Protein AF-Q6J0T7-F1 (afdb_monomer_lite)

pLDDT: mean 98.07, std 1.08, range [91.81, 98.81]

Sequence (118 aa):
VRRELSDNFCYYQPNYDSLQGAYEWARSTLLAHASDKREHIYTQEELEKGKTHDELWDASQLEMVHLGKMHGFMRMYWAKKILEWTRGPEEALAVAIYLNDKYELDGRDPNGFVGCMW

Foldseek 3Di:
DLQVVLVVLVVPQVPLLFPVSADPVVVVVQVVCLPPDQPAADDLVCQQCLNDPDVLLSVQSVCQQPVLDGDLVVLLVNLVVLCRHHNGPRSSSVSQLVSNQVRHPCHPGSSSSVSSSD

Secondary structure (DSSP, 8-state):
-HHHHHHHHHHH-TTTTSGGGS-HHHHHHHHHTTTSPPS----HHHHHTT-SS-HHHHHHHHHHHHHS---HHHHHHHHHHHHHTSSSHHHHHHHHHHHHHHH-TT-SSHHHHHHHH-

Organism: Picea glauca (NCBI:txid3330)

InterPro domains:
  IPR036134 Cryptochrome/DNA photolyase, FAD-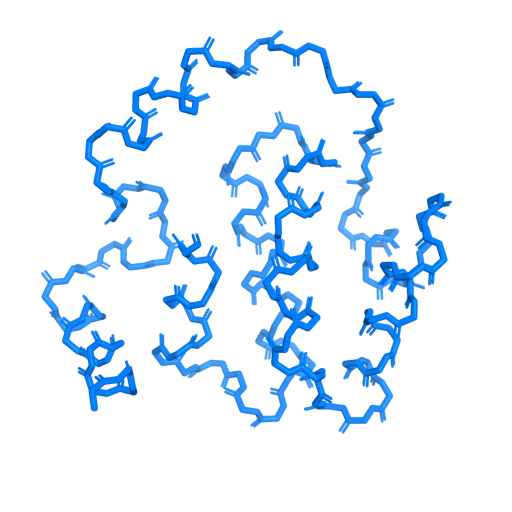binding domain-like superfamily [SSF48173] (1-118)
  IPR052219 DNA Photolyase Class-2 [PTHR10211] (1-118)

Structure (mmCIF, N/CA/C/O backbone):
data_AF-Q6J0T7-F1
#
_entry.id   AF-Q6J0T7-F1
#
loop_
_atom_site.group_PDB
_atom_site.id
_atom_site.type_symbol
_atom_site.label_atom_id
_atom_site.label_alt_id
_atom_site.label_comp_id
_atom_site.label_asym_id
_atom_site.label_entity_id
_atom_site.label_seq_id
_atom_site.pdbx_PDB_ins_code
_atom_site.Cartn_x
_atom_site.Cartn_y
_atom_site.Cartn_z
_atom_site.occupancy
_atom_site.B_iso_or_equiv
_atom_site.auth_seq_id
_atom_site.auth_comp_id
_atom_site.auth_asym_id
_atom_site.auth_atom_id
_atom_site.pdbx_PDB_model_num
ATOM 1 N N . VAL A 1 1 ? 11.156 3.170 -18.666 1.00 91.81 1 VAL A N 1
ATOM 2 C CA . VAL A 1 1 ? 11.597 3.808 -17.399 1.00 91.81 1 VAL A CA 1
ATOM 3 C C . VAL A 1 1 ? 10.928 3.175 -16.184 1.00 91.81 1 VAL A C 1
ATOM 5 O O . VAL A 1 1 ? 11.597 2.380 -15.554 1.00 91.81 1 VAL A O 1
ATOM 8 N N . ARG A 1 2 ? 9.648 3.441 -15.859 1.00 93.75 2 ARG A N 1
ATOM 9 C CA . ARG A 1 2 ? 9.046 2.970 -14.586 1.00 93.75 2 ARG A CA 1
ATOM 10 C C . ARG A 1 2 ? 9.070 1.447 -14.392 1.00 93.75 2 ARG A C 1
ATOM 12 O O . ARG A 1 2 ? 9.566 1.005 -13.374 1.00 93.75 2 ARG A O 1
ATOM 19 N N . ARG A 1 3 ? 8.625 0.669 -15.387 1.00 96.25 3 ARG A N 1
ATOM 20 C CA . ARG A 1 3 ? 8.584 -0.803 -15.300 1.00 96.25 3 ARG A CA 1
ATOM 21 C C . ARG A 1 3 ? 9.946 -1.433 -14.980 1.00 96.25 3 ARG A C 1
ATOM 23 O O . ARG A 1 3 ? 10.085 -2.156 -14.011 1.00 96.25 3 ARG A O 1
ATOM 30 N N . GLU A 1 4 ? 10.958 -1.113 -15.779 1.00 98.12 4 GLU A N 1
ATOM 31 C CA . GLU A 1 4 ? 12.315 -1.666 -15.621 1.00 98.12 4 GLU A CA 1
ATOM 32 C C . GLU A 1 4 ? 13.044 -1.114 -14.387 1.00 98.12 4 GLU A C 1
ATOM 34 O O . GLU A 1 4 ? 13.953 -1.755 -13.867 1.00 98.12 4 GLU A O 1
ATOM 39 N N . LEU A 1 5 ? 12.643 0.061 -13.888 1.00 98.19 5 LEU A N 1
ATOM 40 C CA . LEU A 1 5 ? 13.113 0.547 -12.592 1.00 98.19 5 LEU A CA 1
ATOM 41 C C . LEU A 1 5 ? 12.572 -0.322 -11.448 1.00 98.19 5 LEU A C 1
ATOM 43 O O . LEU A 1 5 ? 13.283 -0.528 -10.469 1.00 98.19 5 LEU A O 1
ATOM 47 N N . SER A 1 6 ? 11.356 -0.857 -11.577 1.00 98.31 6 SER A N 1
ATOM 48 C CA . SER A 1 6 ? 10.817 -1.788 -10.590 1.00 98.31 6 SER A CA 1
ATOM 49 C C . SER A 1 6 ? 11.609 -3.096 -10.563 1.00 98.31 6 SER A C 1
ATOM 51 O O . SER A 1 6 ? 12.012 -3.545 -9.492 1.00 98.31 6 SER A O 1
ATOM 53 N N . ASP A 1 7 ? 11.925 -3.646 -11.742 1.00 98.38 7 ASP A N 1
ATOM 54 C CA . ASP A 1 7 ? 12.802 -4.818 -11.867 1.00 98.38 7 ASP A CA 1
ATOM 55 C C . ASP A 1 7 ? 14.171 -4.549 -11.231 1.00 98.38 7 ASP A C 1
ATOM 57 O O . ASP A 1 7 ? 14.687 -5.368 -10.474 1.00 98.38 7 ASP A O 1
ATOM 61 N N . ASN A 1 8 ? 14.749 -3.372 -11.502 1.00 98.69 8 ASN A N 1
ATOM 62 C CA . ASN A 1 8 ? 16.015 -2.947 -10.913 1.00 98.69 8 ASN A CA 1
ATOM 63 C C . ASN A 1 8 ? 15.952 -2.927 -9.379 1.00 98.69 8 ASN A C 1
ATOM 65 O O . ASN A 1 8 ? 16.847 -3.471 -8.732 1.00 98.69 8 ASN A O 1
ATOM 69 N N . PHE A 1 9 ? 14.900 -2.343 -8.801 1.00 98.56 9 PHE A N 1
ATOM 70 C CA . PHE A 1 9 ? 14.735 -2.291 -7.352 1.00 98.56 9 PHE A CA 1
ATOM 71 C C . PHE A 1 9 ? 14.648 -3.695 -6.749 1.00 98.56 9 PHE A C 1
ATOM 73 O O . PHE A 1 9 ? 15.448 -4.021 -5.877 1.00 98.56 9 PHE A O 1
ATOM 80 N N . CYS A 1 10 ? 13.756 -4.553 -7.254 1.00 98.44 10 CYS A N 1
ATOM 81 C CA . CYS A 1 10 ? 13.600 -5.918 -6.742 1.00 98.44 10 CYS A CA 1
ATOM 82 C C . CYS A 1 10 ? 14.856 -6.782 -6.945 1.00 98.44 10 CYS A C 1
ATOM 84 O O . CYS A 1 10 ? 15.128 -7.664 -6.135 1.00 98.44 10 CYS A O 1
ATOM 86 N N . TYR A 1 11 ? 15.646 -6.525 -7.992 1.00 98.50 11 TYR A N 1
ATOM 87 C CA . TYR A 1 11 ? 16.900 -7.238 -8.232 1.00 98.50 11 TYR A CA 1
ATOM 88 C C . TYR A 1 11 ? 18.015 -6.826 -7.257 1.00 98.50 11 TYR A C 1
ATOM 90 O O . TYR A 1 11 ? 18.747 -7.681 -6.760 1.00 98.50 11 TYR A O 1
ATOM 98 N N . TYR A 1 12 ? 18.168 -5.526 -6.985 1.00 98.69 12 TYR A N 1
ATOM 99 C CA . TYR A 1 12 ? 19.282 -5.006 -6.180 1.00 98.69 12 TYR A CA 1
ATOM 100 C C . TYR A 1 12 ? 18.960 -4.811 -4.692 1.00 98.69 12 TYR A C 1
ATOM 102 O O . TYR A 1 12 ? 19.889 -4.664 -3.896 1.00 98.69 12 TYR A O 1
ATOM 110 N N . GLN A 1 13 ? 17.686 -4.820 -4.297 1.00 98.25 13 GLN A N 1
ATOM 111 C CA . GLN A 1 13 ? 17.245 -4.723 -2.907 1.00 98.25 13 GLN A CA 1
ATOM 112 C C . GLN A 1 13 ? 16.584 -6.040 -2.473 1.00 98.25 13 GLN A C 1
ATOM 114 O O . GLN A 1 13 ? 15.405 -6.236 -2.744 1.00 98.25 13 GLN A O 1
ATOM 119 N N . PRO A 1 14 ? 17.292 -6.937 -1.759 1.00 98.00 14 PRO A N 1
ATOM 120 C CA . PRO A 1 14 ? 16.725 -8.214 -1.315 1.00 98.00 14 PRO A CA 1
ATOM 121 C C . PRO A 1 14 ? 15.501 -8.075 -0.402 1.00 98.00 14 PRO A C 1
ATOM 123 O O . PRO A 1 14 ? 14.680 -8.979 -0.352 1.00 98.00 14 PRO A O 1
ATOM 126 N N . ASN A 1 15 ? 15.377 -6.947 0.303 1.00 98.31 15 ASN A N 1
ATOM 127 C CA . ASN A 1 15 ? 14.269 -6.651 1.209 1.00 98.31 15 ASN A CA 1
ATOM 128 C C . ASN A 1 15 ? 13.182 -5.791 0.532 1.00 98.31 15 ASN A C 1
ATOM 130 O O . ASN A 1 15 ? 12.644 -4.881 1.166 1.00 98.31 15 ASN A O 1
ATOM 134 N N . TYR A 1 16 ? 12.924 -6.003 -0.764 1.00 98.38 16 TYR A N 1
ATOM 135 C CA . TYR A 1 16 ? 12.061 -5.147 -1.594 1.00 98.38 16 TYR A CA 1
ATOM 136 C C . TYR A 1 16 ? 10.597 -5.079 -1.129 1.00 98.38 16 TYR A C 1
ATOM 138 O O . TYR A 1 16 ? 9.889 -4.144 -1.490 1.00 98.38 16 TYR A O 1
ATOM 146 N N . ASP A 1 17 ? 10.151 -6.053 -0.344 1.00 98.06 17 ASP A N 1
ATOM 147 C CA . ASP A 1 17 ? 8.797 -6.223 0.186 1.00 98.06 17 ASP A CA 1
ATOM 148 C C . ASP A 1 17 ? 8.686 -5.850 1.676 1.00 98.06 17 ASP A C 1
ATOM 150 O O . ASP A 1 17 ? 7.684 -6.135 2.330 1.00 98.06 17 ASP A O 1
ATOM 154 N N . SER A 1 18 ? 9.710 -5.199 2.235 1.00 97.88 18 SER A N 1
ATOM 155 C CA . SER A 1 18 ? 9.722 -4.770 3.632 1.00 97.88 18 SER A CA 1
ATOM 156 C C . SER A 1 18 ? 10.241 -3.344 3.782 1.00 97.88 18 SER A C 1
ATOM 158 O O . SER A 1 18 ? 11.016 -2.846 2.961 1.00 97.88 18 SER A O 1
ATOM 160 N N . LEU A 1 19 ? 9.915 -2.698 4.906 1.00 97.12 19 LEU A N 1
ATOM 161 C CA . LEU A 1 19 ? 10.437 -1.362 5.205 1.00 97.12 19 LEU A CA 1
ATOM 162 C C . LEU A 1 19 ? 11.963 -1.301 5.254 1.00 97.12 19 LEU A C 1
ATOM 164 O O . LEU A 1 19 ? 12.526 -0.225 5.075 1.00 97.12 19 LEU A O 1
ATOM 168 N N . GLN A 1 20 ? 12.657 -2.424 5.467 1.00 97.69 20 GLN A N 1
ATOM 169 C CA . GLN A 1 20 ? 14.119 -2.438 5.437 1.00 97.69 20 GLN A CA 1
ATOM 170 C C . GLN A 1 20 ? 14.670 -2.062 4.057 1.00 97.69 20 GLN A C 1
ATOM 172 O O . GLN A 1 20 ? 15.761 -1.492 3.998 1.00 97.69 20 GLN A O 1
ATOM 177 N N . GLY A 1 21 ? 13.915 -2.330 2.985 1.00 97.50 21 GLY A N 1
ATOM 178 C CA . GLY A 1 21 ? 14.264 -1.959 1.618 1.00 97.50 21 GLY A CA 1
ATOM 179 C C . GLY A 1 21 ? 14.013 -0.491 1.269 1.00 97.50 21 GLY A C 1
ATOM 180 O O . GLY A 1 21 ? 14.502 -0.026 0.239 1.00 97.50 21 GLY A O 1
ATOM 181 N N . ALA A 1 22 ? 13.294 0.255 2.114 1.00 97.94 22 ALA A N 1
ATOM 182 C CA . ALA A 1 22 ? 13.066 1.680 1.911 1.00 97.94 22 ALA A CA 1
ATOM 183 C C . ALA A 1 22 ? 14.331 2.506 2.205 1.00 97.94 22 ALA A C 1
ATOM 185 O O . ALA A 1 22 ? 15.186 2.138 3.018 1.00 97.94 22 ALA A O 1
ATOM 186 N N . TYR A 1 23 ? 14.426 3.676 1.572 1.00 97.88 23 TYR A N 1
ATOM 187 C CA . TYR A 1 23 ? 15.501 4.628 1.843 1.00 97.88 23 TYR A CA 1
ATOM 188 C C . TYR A 1 23 ? 15.494 5.100 3.302 1.00 97.88 23 TYR A C 1
ATOM 190 O O . TYR A 1 23 ? 14.447 5.232 3.936 1.00 97.88 23 TYR A O 1
ATOM 198 N N . GLU A 1 24 ? 16.680 5.420 3.825 1.00 98.25 24 GLU A N 1
ATOM 199 C CA . GLU A 1 24 ? 16.869 5.803 5.227 1.00 98.25 24 GLU A CA 1
ATOM 200 C C . GLU A 1 24 ? 15.985 6.972 5.663 1.00 98.25 24 GLU A C 1
ATOM 202 O O . GLU A 1 24 ? 15.351 6.885 6.708 1.00 98.25 24 GLU A O 1
ATOM 207 N N . TRP A 1 25 ? 15.874 8.023 4.848 1.00 98.44 25 TRP A N 1
ATOM 208 C CA . TRP A 1 25 ? 15.047 9.185 5.182 1.00 98.44 25 TRP A CA 1
ATOM 209 C C . TRP A 1 25 ? 13.572 8.805 5.400 1.00 98.44 25 TRP A C 1
ATOM 211 O O . TRP A 1 25 ? 12.942 9.328 6.319 1.00 98.44 25 TRP A O 1
ATOM 221 N N . ALA A 1 26 ? 13.045 7.866 4.603 1.00 98.25 26 ALA A N 1
ATOM 222 C CA . ALA A 1 26 ? 11.666 7.398 4.694 1.00 98.25 26 ALA A CA 1
ATOM 223 C C . ALA A 1 26 ? 11.460 6.565 5.966 1.00 98.25 26 ALA A C 1
ATOM 225 O O . ALA A 1 26 ? 10.517 6.796 6.718 1.00 98.25 26 ALA A O 1
ATOM 226 N N . ARG A 1 27 ? 12.395 5.653 6.266 1.00 97.81 27 ARG A N 1
ATOM 227 C CA . ARG A 1 27 ? 12.366 4.868 7.513 1.00 97.81 27 ARG A CA 1
ATOM 228 C C . ARG A 1 27 ? 12.426 5.773 8.744 1.00 97.81 27 ARG A C 1
ATOM 230 O O . ARG A 1 27 ? 11.643 5.596 9.671 1.00 97.81 27 ARG A O 1
ATOM 237 N N . SER A 1 28 ? 13.308 6.771 8.732 1.00 98.06 28 SER A N 1
ATOM 238 C CA . SER A 1 28 ? 13.488 7.704 9.847 1.00 98.06 28 SER A CA 1
ATOM 239 C C . SER A 1 28 ? 12.248 8.559 10.104 1.00 98.06 28 SER A C 1
ATOM 241 O O . SER A 1 28 ? 11.855 8.715 11.258 1.00 98.06 28 SER A O 1
ATOM 243 N N . THR A 1 29 ? 11.596 9.087 9.059 1.00 98.38 29 THR A N 1
ATOM 244 C CA . THR A 1 29 ? 10.359 9.864 9.248 1.00 98.38 29 THR A CA 1
ATOM 245 C C . THR A 1 29 ? 9.196 8.980 9.697 1.00 98.38 29 THR A C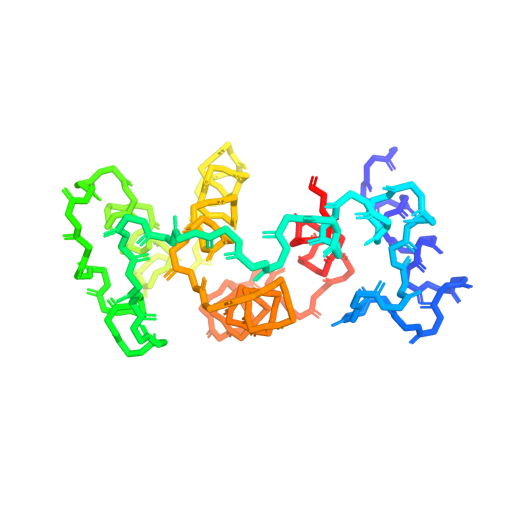 1
ATOM 247 O O . THR A 1 29 ? 8.499 9.340 10.641 1.00 98.38 29 THR A O 1
ATOM 250 N N . LEU A 1 30 ? 9.036 7.784 9.122 1.00 98.06 30 LEU A N 1
ATOM 251 C CA . LEU A 1 30 ? 8.000 6.840 9.544 1.00 98.06 30 LEU A CA 1
ATOM 252 C C . LEU A 1 30 ? 8.160 6.437 11.016 1.00 98.06 30 LEU A C 1
ATOM 254 O O . LEU A 1 30 ? 7.177 6.414 11.753 1.00 98.06 30 LEU A O 1
ATOM 258 N N . LEU A 1 31 ? 9.396 6.192 11.462 1.00 95.38 31 LEU A N 1
ATOM 259 C CA . LEU A 1 31 ? 9.693 5.881 12.859 1.00 95.38 31 LEU A CA 1
ATOM 260 C C . LEU A 1 31 ? 9.408 7.068 13.789 1.00 95.38 31 LEU A C 1
ATOM 262 O O . LEU A 1 31 ? 8.848 6.878 14.867 1.00 95.38 31 LEU A O 1
ATOM 266 N N . ALA A 1 32 ? 9.753 8.290 13.372 1.00 97.88 32 ALA A N 1
ATOM 267 C CA . ALA A 1 32 ? 9.474 9.499 14.147 1.00 97.88 32 ALA A CA 1
ATOM 268 C C . ALA A 1 32 ? 7.967 9.707 14.390 1.00 97.88 32 ALA A C 1
ATOM 270 O O . ALA A 1 32 ? 7.585 10.204 15.446 1.00 97.88 32 ALA A O 1
ATOM 271 N N . HIS A 1 33 ? 7.128 9.272 13.447 1.00 98.06 33 HIS A N 1
ATOM 272 C CA . HIS A 1 33 ? 5.666 9.368 13.501 1.00 98.06 33 HIS A CA 1
ATOM 273 C C . HIS A 1 33 ? 4.974 8.061 13.933 1.00 98.06 33 HIS A C 1
ATOM 275 O O . HIS A 1 33 ? 3.752 7.938 13.837 1.00 98.06 33 HIS A O 1
ATOM 281 N N . ALA A 1 34 ? 5.720 7.060 14.415 1.00 94.19 34 ALA A N 1
ATOM 282 C CA . ALA A 1 34 ? 5.157 5.752 14.765 1.00 94.19 34 ALA A CA 1
ATOM 283 C C . ALA A 1 34 ? 4.217 5.795 15.984 1.00 94.19 34 ALA A C 1
ATOM 285 O O . ALA A 1 34 ? 3.353 4.935 16.127 1.00 94.19 34 ALA A O 1
ATOM 286 N N . SER A 1 35 ? 4.387 6.785 16.867 1.00 94.56 35 SER A N 1
ATOM 287 C CA . SER A 1 35 ? 3.551 6.969 18.065 1.00 94.56 35 SER A CA 1
ATOM 288 C C . SER A 1 35 ? 2.393 7.948 17.859 1.00 94.56 35 SER A C 1
ATOM 290 O O . SER A 1 35 ? 1.632 8.195 18.798 1.00 94.56 35 SER A O 1
ATOM 292 N N . ASP A 1 36 ? 2.253 8.515 16.659 1.00 97.94 36 ASP A N 1
ATOM 293 C CA . ASP A 1 36 ? 1.162 9.432 16.357 1.00 97.94 36 ASP A CA 1
ATOM 294 C C . ASP A 1 36 ? -0.175 8.692 16.418 1.00 97.94 36 ASP A C 1
ATOM 296 O O . ASP A 1 36 ? -0.337 7.583 15.899 1.00 97.94 36 ASP A O 1
ATOM 300 N N . LYS A 1 37 ? -1.169 9.320 17.051 1.00 97.31 37 LYS A N 1
ATOM 301 C CA . LYS A 1 37 ? -2.515 8.754 17.111 1.00 97.31 37 LYS A CA 1
ATOM 302 C C . LYS A 1 37 ? -3.119 8.735 15.706 1.00 97.31 37 LYS A C 1
ATOM 304 O O . LYS A 1 37 ? -3.271 9.783 15.085 1.00 97.31 37 LYS A O 1
ATOM 309 N N . ARG A 1 38 ? -3.533 7.553 15.247 1.00 97.81 38 ARG A N 1
ATOM 310 C CA . ARG A 1 38 ? -4.322 7.393 14.019 1.00 97.81 38 ARG A CA 1
ATOM 311 C C . ARG A 1 38 ? -5.782 7.759 14.272 1.00 97.81 38 ARG A C 1
ATOM 313 O O . ARG A 1 38 ? -6.345 7.385 15.302 1.00 97.81 38 ARG A O 1
ATOM 320 N N . GLU A 1 39 ? -6.381 8.501 13.344 1.00 97.69 39 GLU A N 1
ATOM 321 C CA . GLU A 1 39 ? -7.805 8.860 13.404 1.00 97.69 39 GLU A CA 1
ATOM 322 C C . GLU A 1 39 ? -8.693 7.629 13.195 1.00 97.69 39 GLU A C 1
ATOM 324 O O . GLU A 1 39 ? -9.669 7.432 13.919 1.00 97.69 39 GLU A O 1
ATOM 329 N N . HIS A 1 40 ? -8.285 6.763 12.265 1.00 98.25 40 HIS A N 1
ATOM 330 C CA . HIS A 1 40 ? -8.929 5.496 11.947 1.00 98.25 40 HIS A CA 1
ATOM 331 C C . HIS A 1 40 ? -7.907 4.363 12.001 1.00 98.25 40 HIS A C 1
ATOM 333 O O . HIS A 1 40 ? -6.741 4.553 11.660 1.00 98.25 40 HIS A O 1
ATOM 339 N N . ILE A 1 41 ? -8.346 3.182 12.430 1.00 98.56 41 ILE A N 1
ATOM 340 C CA . ILE A 1 41 ? -7.572 1.944 12.340 1.00 98.56 41 ILE A CA 1
ATOM 341 C C . ILE A 1 41 ? -8.524 0.874 11.826 1.00 98.56 41 ILE A C 1
ATOM 343 O O . ILE A 1 41 ? -9.510 0.572 12.499 1.00 98.56 41 ILE A O 1
ATOM 347 N N . TYR A 1 42 ? -8.224 0.323 10.655 1.00 98.81 42 TYR A N 1
ATOM 348 C CA . TYR A 1 42 ? -8.984 -0.763 10.053 1.00 98.81 42 TYR A CA 1
ATO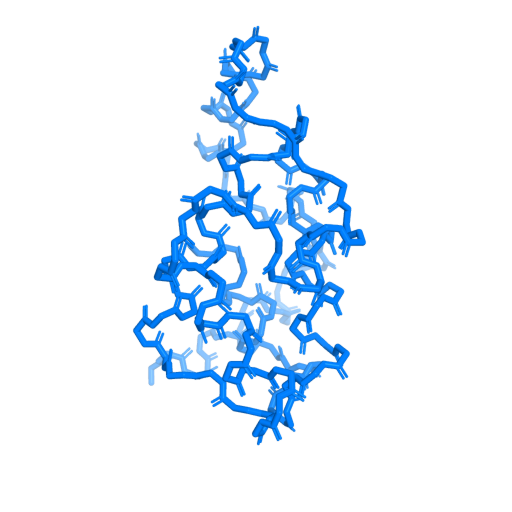M 349 C C . TYR A 1 42 ? -8.214 -2.070 10.132 1.00 98.81 42 TYR A C 1
ATOM 351 O O . TYR A 1 42 ? -6.991 -2.117 10.006 1.00 98.81 42 TYR A O 1
ATOM 359 N N . THR A 1 43 ? -8.953 -3.154 10.314 1.00 98.75 43 THR A N 1
ATOM 360 C CA . THR A 1 43 ? -8.427 -4.502 10.130 1.00 98.75 43 THR A CA 1
ATOM 361 C C . THR A 1 43 ? -8.220 -4.797 8.646 1.00 98.75 43 THR A C 1
ATOM 363 O O . THR A 1 43 ? -8.892 -4.238 7.776 1.00 98.75 43 THR A O 1
ATOM 366 N N . GLN A 1 44 ? -7.338 -5.751 8.345 1.00 98.69 44 GLN A N 1
ATOM 367 C CA . GLN A 1 44 ? -7.163 -6.256 6.982 1.00 98.69 44 GLN A CA 1
ATOM 368 C C . GLN A 1 44 ? -8.487 -6.738 6.364 1.00 98.69 44 GLN A C 1
ATOM 370 O O . GLN A 1 44 ? -8.702 -6.541 5.175 1.00 98.69 44 GLN A O 1
ATOM 375 N N . GLU A 1 45 ? -9.387 -7.336 7.153 1.00 98.69 45 GLU A N 1
ATOM 376 C CA . GLU A 1 45 ? -10.691 -7.812 6.675 1.00 98.69 45 GLU A CA 1
ATOM 377 C C . GLU A 1 45 ? -11.643 -6.659 6.305 1.00 98.69 45 GLU A C 1
ATOM 379 O O . GLU A 1 45 ? -12.377 -6.757 5.321 1.00 98.69 45 GLU A O 1
ATOM 384 N N . GLU A 1 46 ? -11.643 -5.566 7.074 1.00 98.75 46 GLU A N 1
ATOM 385 C CA . GLU A 1 46 ? -12.431 -4.365 6.760 1.00 98.75 46 GLU A CA 1
ATOM 386 C C . GLU A 1 46 ? -11.917 -3.681 5.495 1.00 98.75 46 GLU A C 1
ATOM 388 O O . GLU A 1 46 ? -12.714 -3.362 4.610 1.00 98.75 46 GLU A O 1
ATOM 393 N N . LEU A 1 47 ? -10.594 -3.530 5.381 1.00 98.81 47 LEU A N 1
ATOM 394 C CA . LEU A 1 47 ? -9.943 -3.003 4.183 1.00 98.81 47 LEU A CA 1
ATOM 395 C C . LEU A 1 47 ? -10.241 -3.891 2.972 1.00 98.81 47 LEU A C 1
ATOM 397 O O . LEU A 1 47 ? -10.687 -3.398 1.946 1.00 98.81 47 LEU A O 1
ATOM 401 N N . GLU A 1 48 ? -10.092 -5.208 3.096 1.00 98.81 48 GLU A N 1
ATOM 402 C CA . GLU A 1 48 ? -10.360 -6.156 2.012 1.00 98.81 48 GLU A CA 1
ATOM 403 C C . GLU A 1 48 ? -11.791 -6.058 1.468 1.00 98.81 48 GLU A C 1
ATOM 405 O O . GLU A 1 48 ? -12.009 -6.149 0.257 1.00 98.81 48 GLU A O 1
ATOM 410 N N . LYS A 1 49 ? -12.764 -5.861 2.363 1.00 98.69 49 LYS A N 1
ATOM 411 C CA . LYS A 1 49 ? -14.191 -5.779 2.030 1.00 98.69 49 LYS A CA 1
ATOM 412 C C . LYS A 1 49 ? -14.645 -4.382 1.596 1.00 98.69 49 LYS A C 1
ATOM 414 O O . LYS A 1 49 ? -15.837 -4.239 1.331 1.00 98.69 49 LYS A O 1
ATOM 419 N N . GLY A 1 50 ? -13.753 -3.386 1.546 1.00 98.50 50 GLY A N 1
ATOM 420 C CA . GLY A 1 50 ? -14.116 -1.999 1.236 1.00 98.50 50 GLY A CA 1
ATOM 421 C C . GLY A 1 50 ? -15.108 -1.443 2.255 1.00 98.50 50 GLY A C 1
ATOM 422 O O . GLY A 1 50 ? -16.213 -1.054 1.890 1.00 98.50 50 GLY A O 1
ATOM 423 N N . LYS A 1 51 ? -14.770 -1.540 3.546 1.00 98.62 51 LYS A N 1
ATOM 424 C CA . LYS A 1 51 ? -15.609 -1.075 4.660 1.00 98.62 51 LYS A CA 1
ATOM 425 C C . LYS A 1 51 ? -14.921 0.029 5.446 1.00 98.62 51 LYS A C 1
ATOM 427 O O . LYS A 1 51 ? -14.726 -0.091 6.658 1.00 98.62 51 LYS A O 1
ATOM 432 N N . THR A 1 52 ? -14.528 1.084 4.754 1.00 98.69 52 THR A N 1
ATOM 433 C CA . THR A 1 52 ? -13.948 2.261 5.389 1.00 98.69 52 THR A CA 1
ATOM 434 C C . THR A 1 52 ? -14.999 3.358 5.540 1.00 98.69 52 THR A C 1
ATOM 436 O O . THR A 1 52 ? -16.195 3.153 5.345 1.00 98.69 52 THR A O 1
ATOM 439 N N . HIS A 1 53 ? -14.566 4.523 6.005 1.00 98.62 53 HIS A N 1
ATOM 440 C CA . HIS A 1 53 ? -15.391 5.725 6.021 1.00 98.62 53 HIS A CA 1
ATOM 441 C C . HIS A 1 53 ? -15.304 6.495 4.695 1.00 98.62 53 HIS A C 1
ATOM 443 O O . HIS A 1 53 ? -16.049 7.455 4.511 1.00 98.62 53 HIS A O 1
ATOM 449 N N . ASP A 1 54 ? -14.369 6.130 3.815 1.00 98.69 54 ASP A N 1
ATOM 450 C CA . ASP A 1 54 ? -14.062 6.855 2.592 1.00 98.69 54 ASP A CA 1
ATOM 451 C C . ASP A 1 54 ? -14.592 6.076 1.384 1.00 98.69 54 ASP A C 1
ATOM 453 O O . ASP A 1 54 ? -14.009 5.088 0.933 1.00 98.69 54 ASP A O 1
ATOM 457 N N . GLU A 1 55 ? -15.711 6.552 0.840 1.00 98.62 55 GLU A N 1
ATOM 458 C CA . GLU A 1 55 ? -16.389 5.923 -0.295 1.00 98.62 55 GLU A CA 1
ATOM 459 C C . GLU A 1 55 ? -15.490 5.824 -1.540 1.00 98.62 55 GLU A C 1
ATOM 461 O O . GLU A 1 55 ? -15.641 4.896 -2.338 1.00 98.62 55 GLU A O 1
ATOM 466 N N . LEU A 1 56 ? -14.533 6.747 -1.717 1.00 98.62 56 LEU A N 1
ATOM 467 C CA . LEU A 1 56 ? -13.586 6.697 -2.833 1.00 98.62 56 LEU A CA 1
ATOM 468 C C . LEU A 1 56 ? -12.582 5.554 -2.651 1.00 98.62 56 LEU A C 1
ATOM 470 O O . LEU A 1 56 ? -12.221 4.878 -3.622 1.00 98.62 56 LEU A O 1
ATOM 474 N N . TRP A 1 57 ? -12.136 5.327 -1.416 1.00 98.81 57 TRP A N 1
ATOM 475 C CA . TRP A 1 57 ? -11.257 4.210 -1.092 1.00 98.81 57 TRP A CA 1
ATOM 476 C C . TRP A 1 57 ? -11.976 2.875 -1.252 1.00 98.81 57 TRP A C 1
ATOM 478 O O . TRP A 1 57 ? -11.457 1.984 -1.928 1.00 98.81 57 TRP A O 1
ATOM 488 N N . ASP A 1 58 ? -13.202 2.772 -0.739 1.00 98.81 58 ASP A N 1
ATOM 489 C CA . ASP A 1 58 ? -14.027 1.572 -0.876 1.00 98.81 58 ASP A CA 1
ATOM 490 C C . ASP A 1 58 ? -14.302 1.251 -2.353 1.00 98.81 58 ASP A C 1
ATOM 492 O O . ASP A 1 58 ? -14.136 0.109 -2.783 1.00 98.81 58 ASP A O 1
ATOM 496 N N . ALA A 1 59 ? -14.628 2.257 -3.173 1.00 98.81 59 ALA A N 1
ATOM 497 C CA . ALA A 1 59 ? -14.812 2.077 -4.613 1.00 98.81 59 ALA A CA 1
ATOM 498 C C . ALA A 1 59 ? -13.535 1.584 -5.315 1.00 98.81 59 ALA A C 1
ATOM 500 O O . ALA A 1 59 ? -13.607 0.708 -6.178 1.00 98.81 59 ALA A O 1
ATOM 501 N N . SER A 1 60 ? -12.368 2.105 -4.923 1.00 98.69 60 SER A N 1
ATOM 502 C CA . SER A 1 60 ? -11.071 1.679 -5.471 1.00 98.69 60 SER A CA 1
ATOM 503 C C . SER A 1 60 ? -10.780 0.218 -5.127 1.00 98.69 60 SER A C 1
ATOM 505 O O . SER A 1 60 ? -10.450 -0.581 -6.003 1.00 98.69 60 SER A O 1
ATOM 507 N N . GLN A 1 61 ? -10.967 -0.156 -3.858 1.00 98.81 61 GLN A N 1
ATOM 508 C CA . GLN A 1 61 ? -10.817 -1.532 -3.393 1.00 98.81 61 GLN A CA 1
ATOM 509 C C . GLN A 1 61 ? -11.761 -2.482 -4.144 1.00 98.81 61 GLN A C 1
ATOM 511 O O . GLN A 1 61 ? -11.345 -3.554 -4.580 1.00 98.81 61 GLN A O 1
ATOM 516 N N . LEU A 1 62 ? -13.026 -2.101 -4.325 1.00 98.75 62 LEU A N 1
ATOM 517 C CA . LEU A 1 62 ? -14.013 -2.941 -5.001 1.00 98.75 62 LEU A CA 1
ATOM 518 C C . LEU A 1 62 ? -13.767 -3.055 -6.513 1.00 98.75 62 LEU A C 1
ATOM 520 O O . LEU A 1 62 ? -14.048 -4.110 -7.084 1.00 98.75 62 LEU A O 1
ATOM 524 N N . GLU A 1 63 ? -13.191 -2.035 -7.161 1.00 98.81 63 GLU A N 1
ATOM 525 C CA . GLU A 1 63 ? -12.710 -2.142 -8.547 1.00 98.81 63 GLU A CA 1
ATOM 526 C C . GLU A 1 63 ? -11.671 -3.267 -8.666 1.00 98.81 63 GLU A C 1
ATOM 528 O O . GLU A 1 63 ? -11.806 -4.157 -9.510 1.00 98.81 63 GLU A O 1
ATOM 533 N N . MET A 1 64 ? -10.682 -3.282 -7.766 1.00 98.38 64 MET A N 1
ATOM 534 C CA . MET A 1 64 ? -9.672 -4.338 -7.696 1.00 98.38 64 MET A CA 1
ATOM 535 C C . MET A 1 64 ? -10.300 -5.715 -7.440 1.00 98.38 64 MET A C 1
ATOM 537 O O . MET A 1 64 ? -10.008 -6.664 -8.161 1.00 98.38 64 MET A O 1
ATOM 541 N N . VAL A 1 65 ? -11.193 -5.833 -6.453 1.00 98.56 65 VAL A N 1
ATOM 542 C CA . VAL A 1 65 ? -11.809 -7.114 -6.061 1.00 98.56 65 VAL A CA 1
ATOM 543 C C . VAL A 1 65 ? -12.678 -7.709 -7.171 1.00 98.56 65 VAL A C 1
ATOM 545 O O . VAL A 1 65 ? -12.691 -8.926 -7.357 1.00 98.56 65 VAL A O 1
ATOM 548 N N . HIS A 1 66 ? -13.427 -6.879 -7.901 1.00 98.56 66 HIS A N 1
ATOM 549 C CA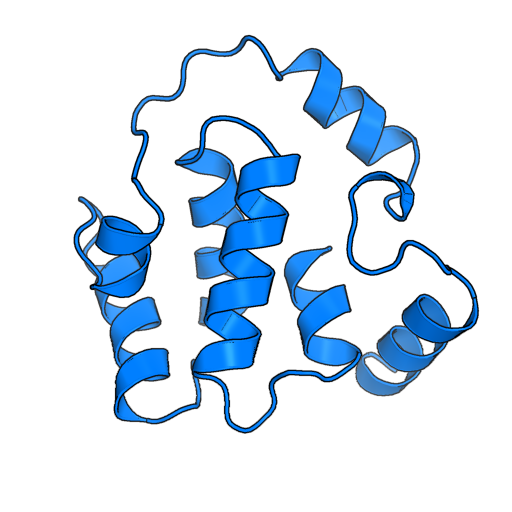 . HIS A 1 66 ? -14.388 -7.359 -8.895 1.00 98.56 66 HIS A CA 1
ATOM 550 C C . HIS A 1 66 ? -13.816 -7.469 -10.306 1.00 98.56 66 HIS A C 1
ATOM 552 O O . HIS A 1 66 ? -14.217 -8.366 -11.047 1.00 98.56 66 HIS A O 1
ATOM 558 N N . LEU A 1 67 ? -12.912 -6.567 -10.692 1.00 98.56 67 LEU A N 1
ATOM 559 C CA . LEU A 1 67 ? -12.350 -6.525 -12.045 1.00 98.56 67 LEU A CA 1
ATOM 560 C C . LEU A 1 67 ? -10.931 -7.093 -12.114 1.00 98.56 67 LEU A C 1
ATOM 562 O O . LEU A 1 67 ? -10.435 -7.351 -13.210 1.00 98.56 67 LEU A O 1
ATOM 566 N N . GLY A 1 68 ? -10.271 -7.272 -10.967 1.00 98.38 68 GLY A N 1
ATOM 567 C CA . GLY A 1 68 ? -8.875 -7.696 -10.889 1.00 98.38 68 GLY A CA 1
ATOM 568 C C . GLY A 1 68 ? -7.894 -6.661 -11.439 1.00 98.38 68 GLY A C 1
ATOM 569 O O . GLY A 1 68 ? -6.783 -7.026 -11.820 1.00 98.38 68 GLY A O 1
ATOM 570 N N . LYS A 1 69 ? -8.335 -5.401 -11.574 1.00 98.12 69 LYS A N 1
ATOM 571 C CA . LYS A 1 69 ? -7.527 -4.301 -12.101 1.00 98.12 69 LYS A CA 1
ATOM 572 C C . LYS A 1 69 ? -7.979 -2.938 -11.586 1.00 98.12 69 LYS A C 1
ATOM 574 O O . LYS A 1 69 ? -8.842 -2.317 -12.203 1.00 98.12 69 LYS A O 1
ATOM 579 N N . MET A 1 70 ? -7.357 -2.437 -10.519 1.00 98.56 70 MET A N 1
ATOM 580 C CA . MET A 1 70 ? -7.594 -1.063 -10.067 1.00 98.56 70 MET A CA 1
ATOM 581 C C . MET A 1 70 ? -6.951 -0.052 -11.020 1.00 98.56 70 MET A C 1
ATOM 583 O O . MET A 1 70 ? -5.823 -0.246 -11.494 1.00 98.56 70 MET A O 1
ATOM 587 N N . HIS A 1 71 ? -7.617 1.073 -11.268 1.00 98.44 71 HIS A N 1
ATOM 588 C CA . HIS A 1 71 ? -7.042 2.166 -12.039 1.00 98.44 71 HIS A CA 1
ATOM 589 C C . HIS A 1 71 ? -5.726 2.658 -11.405 1.00 98.44 71 HIS A C 1
ATOM 591 O O . HIS A 1 71 ? -5.659 2.968 -10.217 1.00 98.44 71 HIS A O 1
ATOM 597 N N . GLY A 1 72 ? -4.662 2.798 -12.206 1.00 97.00 72 GLY A N 1
ATOM 598 C CA . GLY A 1 72 ? -3.309 3.058 -11.689 1.00 97.00 72 GLY A CA 1
ATOM 599 C C . GLY A 1 72 ? -3.162 4.351 -10.875 1.00 97.00 72 GLY A C 1
ATOM 600 O O . GLY A 1 72 ? -2.336 4.418 -9.970 1.00 97.00 72 GLY A O 1
ATOM 601 N N . PHE A 1 73 ? -3.987 5.369 -11.146 1.00 97.94 73 PHE A N 1
ATOM 602 C CA . PHE A 1 73 ? -4.037 6.568 -10.299 1.00 97.94 73 PHE A CA 1
ATOM 603 C C . PHE A 1 73 ? -4.577 6.260 -8.896 1.00 97.94 73 PHE A C 1
ATOM 605 O O . PHE A 1 73 ? -4.039 6.752 -7.905 1.00 97.94 73 PHE A O 1
ATOM 612 N N . MET A 1 74 ? -5.602 5.410 -8.818 1.00 98.44 74 MET A N 1
ATOM 613 C CA . MET A 1 74 ? -6.236 5.038 -7.560 1.00 98.44 74 MET A CA 1
ATOM 614 C C . MET A 1 74 ? -5.341 4.136 -6.719 1.00 98.44 74 MET A C 1
ATOM 616 O O . MET A 1 74 ? -5.350 4.298 -5.508 1.00 98.44 74 MET A O 1
ATOM 620 N N . ARG A 1 75 ? -4.478 3.303 -7.322 1.00 98.50 75 ARG A N 1
ATOM 621 C CA . ARG A 1 75 ? -3.512 2.475 -6.570 1.00 98.50 75 ARG A CA 1
ATOM 622 C C . ARG A 1 75 ? -2.610 3.299 -5.644 1.00 98.50 75 ARG A C 1
ATOM 624 O O . ARG A 1 75 ? -2.382 2.909 -4.504 1.00 98.50 75 ARG A O 1
ATOM 631 N N . MET A 1 76 ? -2.147 4.469 -6.100 1.00 97.94 76 MET A N 1
ATOM 632 C CA . MET A 1 76 ? -1.323 5.369 -5.276 1.00 97.94 76 MET A CA 1
ATOM 633 C C . MET A 1 76 ? -2.104 5.922 -4.080 1.00 97.94 76 MET A C 1
ATOM 635 O O . MET A 1 76 ? -1.595 5.954 -2.963 1.00 97.94 76 MET A O 1
ATOM 639 N N . TYR A 1 77 ? -3.335 6.379 -4.317 1.00 98.62 77 TYR A N 1
ATOM 640 C CA . TYR A 1 77 ? -4.211 6.882 -3.260 1.00 98.62 77 TYR A CA 1
ATOM 641 C C . TYR A 1 77 ? -4.567 5.764 -2.267 1.00 98.62 77 TYR A C 1
ATOM 643 O O . TYR A 1 77 ? -4.412 5.932 -1.059 1.00 98.62 77 TYR A O 1
ATOM 651 N N . TRP A 1 78 ? -4.946 4.599 -2.789 1.00 98.81 78 TRP A N 1
ATOM 652 C CA . TRP A 1 78 ? -5.329 3.415 -2.036 1.00 98.81 78 TRP A CA 1
ATOM 653 C C . TRP A 1 78 ? -4.221 2.951 -1.083 1.00 98.81 78 TRP A C 1
ATOM 655 O O . TRP A 1 78 ? -4.474 2.828 0.116 1.00 98.81 78 TRP A O 1
ATOM 665 N N . ALA A 1 79 ? -2.984 2.797 -1.572 1.00 98.75 79 ALA A N 1
ATOM 666 C CA . ALA A 1 79 ? -1.853 2.349 -0.755 1.00 98.75 79 ALA A CA 1
ATOM 667 C C . ALA A 1 79 ? -1.496 3.363 0.345 1.00 98.75 79 ALA A C 1
ATOM 669 O O . ALA A 1 79 ? -1.221 2.990 1.486 1.00 98.75 79 ALA A O 1
ATOM 670 N N . LYS A 1 80 ? -1.556 4.667 0.039 1.00 98.75 80 LYS A N 1
ATOM 671 C CA . LYS A 1 80 ? -1.260 5.723 1.022 1.00 98.75 80 LYS A CA 1
ATOM 672 C C . LYS A 1 80 ? -2.317 5.804 2.125 1.00 98.75 80 LYS A C 1
ATOM 674 O O . LYS A 1 80 ? -1.966 6.067 3.271 1.00 98.75 80 LYS A O 1
ATOM 679 N N . LYS A 1 81 ? -3.583 5.514 1.818 1.00 98.81 81 LYS A N 1
ATOM 680 C CA . LYS A 1 81 ? -4.639 5.416 2.835 1.00 98.81 81 LYS A CA 1
ATOM 681 C C . LYS A 1 81 ? -4.503 4.184 3.731 1.00 98.81 81 LYS A C 1
ATOM 683 O O . LYS A 1 81 ? -4.756 4.292 4.926 1.00 98.81 81 LYS A O 1
ATOM 688 N N . ILE A 1 82 ? -3.999 3.060 3.216 1.00 98.81 82 ILE A N 1
ATOM 689 C CA . ILE A 1 82 ? -3.651 1.904 4.064 1.00 98.81 82 ILE A CA 1
ATOM 690 C C . ILE A 1 82 ? -2.596 2.297 5.111 1.00 98.81 82 ILE A C 1
ATOM 692 O O . ILE A 1 82 ? -2.737 1.945 6.280 1.00 98.81 82 ILE A O 1
ATOM 696 N N . LEU A 1 83 ? -1.578 3.082 4.737 1.00 98.69 83 LEU A N 1
ATOM 697 C CA . LEU A 1 83 ? -0.594 3.616 5.692 1.00 98.69 83 LEU A CA 1
ATOM 698 C C . LEU A 1 83 ? -1.224 4.525 6.753 1.00 98.69 83 LEU A C 1
ATOM 700 O O . LEU A 1 83 ? -0.850 4.473 7.923 1.00 98.69 83 LEU A O 1
ATOM 704 N N . GLU A 1 84 ? -2.174 5.359 6.349 1.00 98.69 84 GLU A N 1
ATOM 705 C CA . GLU A 1 84 ? -2.856 6.284 7.250 1.00 98.69 84 GLU A CA 1
ATOM 706 C C . GLU A 1 84 ? -3.783 5.571 8.247 1.00 98.69 84 GLU A C 1
ATOM 708 O O . GLU A 1 84 ? -3.986 6.075 9.352 1.00 98.69 84 GLU A O 1
ATOM 713 N N . TRP A 1 85 ? -4.329 4.406 7.884 1.00 98.69 85 TRP A N 1
ATOM 714 C CA . TRP A 1 85 ? -5.380 3.722 8.648 1.00 98.69 85 TRP A CA 1
ATOM 715 C C . TRP A 1 85 ? -4.993 2.340 9.185 1.00 98.69 85 TRP A C 1
ATOM 717 O O . TRP A 1 85 ? -5.860 1.527 9.506 1.00 98.69 85 TRP A O 1
ATOM 727 N N . THR A 1 86 ? -3.699 2.063 9.308 1.00 98.50 86 THR A N 1
ATOM 728 C CA . THR A 1 86 ? -3.165 0.869 9.985 1.00 98.50 86 THR A CA 1
ATOM 729 C C . THR A 1 86 ? -2.301 1.277 11.176 1.00 98.50 86 THR A C 1
ATOM 731 O O . THR A 1 86 ? -1.997 2.458 11.378 1.00 98.50 86 THR A O 1
ATOM 734 N N . ARG A 1 87 ? -1.927 0.322 12.036 1.00 97.50 87 ARG A N 1
ATOM 735 C CA . ARG A 1 87 ? -1.241 0.637 13.302 1.00 97.50 87 ARG A CA 1
ATOM 736 C C . ARG A 1 87 ? 0.198 1.089 13.086 1.00 97.50 87 ARG A C 1
ATOM 738 O O . ARG A 1 87 ? 0.767 1.721 13.972 1.00 97.50 87 ARG A O 1
ATOM 745 N N . GLY A 1 88 ? 0.781 0.770 11.937 1.00 97.38 88 GLY A N 1
ATOM 746 C CA . GLY A 1 88 ? 2.147 1.131 11.604 1.00 97.38 88 GLY A CA 1
ATOM 747 C C . GLY A 1 88 ? 2.504 0.805 10.157 1.00 97.38 88 GLY A C 1
ATOM 748 O O . GLY A 1 88 ? 1.778 0.074 9.483 1.00 97.38 88 GLY A O 1
ATOM 749 N N . PRO A 1 89 ? 3.634 1.337 9.675 1.00 98.19 89 PRO A N 1
ATOM 750 C CA . PRO A 1 89 ? 4.048 1.204 8.283 1.00 98.19 89 PRO A CA 1
ATOM 751 C C . PRO A 1 89 ? 4.361 -0.243 7.871 1.00 98.19 89 PRO A C 1
ATOM 753 O O . PRO A 1 89 ? 4.162 -0.594 6.711 1.00 98.19 89 PRO A O 1
ATOM 756 N N . GLU A 1 90 ? 4.806 -1.101 8.793 1.00 97.94 90 GLU A N 1
ATOM 757 C CA . GLU A 1 90 ? 5.042 -2.522 8.515 1.00 97.94 90 GLU A CA 1
ATOM 758 C C . GLU A 1 90 ? 3.730 -3.265 8.249 1.00 97.94 90 GLU A C 1
ATOM 760 O O . GLU A 1 90 ? 3.638 -4.036 7.295 1.00 97.94 90 GLU A O 1
ATOM 765 N N . GLU A 1 91 ? 2.705 -3.010 9.070 1.00 98.25 91 GLU A N 1
ATOM 766 C CA . GLU A 1 91 ? 1.362 -3.559 8.862 1.00 98.25 91 GLU A CA 1
ATOM 767 C C . GLU A 1 91 ? 0.762 -3.012 7.566 1.00 98.25 91 GLU A C 1
ATOM 769 O O . GLU A 1 91 ? 0.227 -3.779 6.770 1.00 98.25 91 GLU A O 1
ATOM 774 N N . ALA A 1 92 ? 0.917 -1.708 7.320 1.00 98.56 92 ALA A N 1
ATOM 775 C CA . ALA A 1 92 ? 0.426 -1.061 6.113 1.00 98.56 92 ALA A CA 1
ATOM 776 C C . ALA A 1 92 ? 0.961 -1.726 4.842 1.00 98.56 92 ALA A C 1
ATOM 778 O O . ALA A 1 92 ? 0.199 -2.078 3.942 1.00 98.56 92 ALA A O 1
ATOM 779 N N . LEU A 1 93 ? 2.282 -1.914 4.786 1.00 98.69 93 LEU A N 1
ATOM 780 C CA . LEU A 1 93 ? 2.953 -2.511 3.642 1.00 98.69 93 LEU A CA 1
ATOM 781 C C . LEU A 1 93 ? 2.528 -3.969 3.452 1.00 98.69 93 LEU A C 1
ATOM 783 O O . LEU A 1 93 ? 2.211 -4.370 2.334 1.00 98.69 93 LEU A O 1
ATOM 787 N N . ALA A 1 94 ? 2.456 -4.743 4.539 1.00 98.69 94 ALA A N 1
ATOM 788 C CA . ALA A 1 94 ? 2.016 -6.134 4.486 1.00 98.69 94 ALA A CA 1
ATOM 789 C C . ALA A 1 94 ? 0.575 -6.264 3.965 1.00 98.69 94 ALA A C 1
ATOM 791 O O . ALA A 1 94 ? 0.299 -7.117 3.121 1.00 98.69 94 ALA A O 1
ATOM 7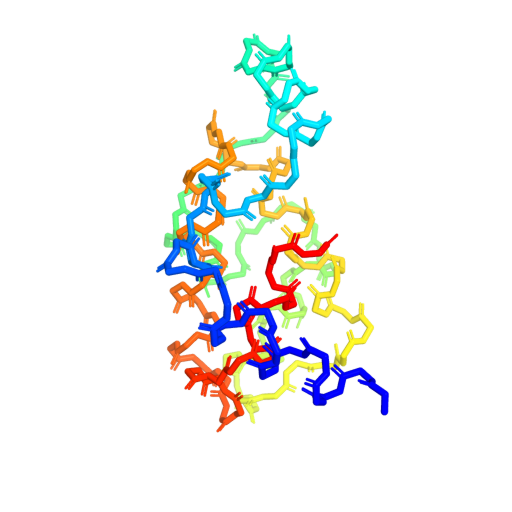92 N N . VAL A 1 95 ? -0.336 -5.398 4.425 1.00 98.81 95 VAL A N 1
ATOM 793 C CA . VAL A 1 95 ? -1.733 -5.374 3.968 1.00 98.81 95 VAL A CA 1
ATOM 794 C C . VAL A 1 95 ? -1.824 -4.956 2.501 1.00 98.81 95 VAL A C 1
ATOM 796 O O . VAL A 1 95 ? -2.520 -5.615 1.729 1.00 98.81 95 VAL A O 1
ATOM 799 N N . ALA A 1 96 ? -1.104 -3.908 2.092 1.00 98.81 96 ALA A N 1
ATOM 800 C CA . ALA A 1 96 ? -1.103 -3.444 0.706 1.00 98.81 96 ALA A CA 1
ATOM 801 C C . ALA A 1 96 ? -0.581 -4.525 -0.257 1.00 98.81 96 ALA A C 1
ATOM 803 O O . ALA A 1 96 ? -1.235 -4.830 -1.253 1.00 98.81 96 ALA A O 1
ATOM 804 N N . ILE A 1 97 ? 0.541 -5.173 0.073 1.00 98.81 97 ILE A N 1
ATOM 805 C CA . ILE A 1 97 ? 1.095 -6.273 -0.728 1.00 98.81 97 ILE A CA 1
ATOM 806 C C . ILE A 1 97 ? 0.114 -7.446 -0.782 1.00 98.81 97 ILE A C 1
ATOM 808 O O . ILE A 1 97 ? -0.178 -7.941 -1.867 1.00 98.81 97 ILE A O 1
ATOM 812 N N . TYR A 1 98 ? -0.442 -7.863 0.362 1.00 98.81 98 TYR A N 1
ATOM 813 C CA . TYR A 1 98 ? -1.399 -8.969 0.412 1.00 98.81 98 TYR A CA 1
ATOM 814 C C . TYR A 1 98 ? -2.604 -8.732 -0.503 1.00 98.81 98 TYR A C 1
ATOM 816 O O . TYR A 1 98 ? -2.971 -9.613 -1.281 1.00 98.81 98 TYR A O 1
ATOM 824 N N . LEU A 1 99 ? -3.227 -7.554 -0.413 1.00 98.81 99 LEU A N 1
ATOM 825 C CA . LEU A 1 99 ? -4.425 -7.243 -1.189 1.00 98.81 99 LEU A CA 1
ATOM 826 C C . LEU A 1 99 ? -4.106 -7.099 -2.681 1.00 98.81 99 LEU A C 1
ATOM 828 O O . LEU A 1 99 ? -4.840 -7.650 -3.502 1.00 98.81 99 LEU A O 1
ATOM 832 N N . ASN A 1 100 ? -2.997 -6.436 -3.025 1.00 98.81 100 ASN A N 1
ATOM 833 C CA . ASN A 1 100 ? -2.525 -6.337 -4.405 1.00 98.81 100 ASN A CA 1
ATOM 834 C C . ASN A 1 100 ? -2.308 -7.737 -4.998 1.00 98.81 100 ASN A C 1
ATOM 836 O O . ASN A 1 100 ? -2.882 -8.076 -6.025 1.00 98.81 100 ASN A O 1
ATOM 840 N N . ASP A 1 101 ? -1.549 -8.593 -4.320 1.00 98.62 101 ASP A N 1
ATOM 841 C CA . ASP A 1 101 ? -1.174 -9.908 -4.846 1.00 98.62 101 ASP A CA 1
ATOM 842 C C . ASP A 1 101 ? -2.330 -10.910 -4.888 1.00 98.62 101 ASP A C 1
ATOM 844 O O . ASP A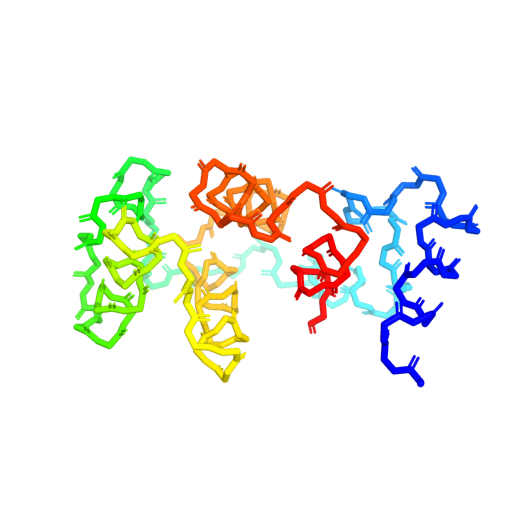 1 101 ? -2.311 -11.849 -5.692 1.00 98.62 101 ASP A O 1
ATOM 848 N N . LYS A 1 102 ? -3.338 -10.719 -4.032 1.00 98.69 102 LYS A N 1
ATOM 849 C CA . LYS A 1 102 ? -4.542 -11.548 -4.007 1.00 98.69 102 LYS A CA 1
ATOM 850 C C . LYS A 1 102 ? -5.495 -11.237 -5.157 1.00 98.69 102 LYS A C 1
ATOM 852 O O . LYS A 1 102 ? -6.090 -12.174 -5.692 1.00 98.69 102 LYS A O 1
ATOM 857 N N . TYR A 1 103 ? -5.678 -9.960 -5.495 1.00 98.69 103 TYR A N 1
ATOM 858 C CA . TYR A 1 103 ? -6.753 -9.530 -6.393 1.00 98.69 103 TYR A CA 1
ATOM 859 C C . TYR A 1 103 ? -6.274 -8.997 -7.741 1.00 98.69 103 TYR A C 1
ATOM 861 O O . TYR A 1 103 ? -6.963 -9.210 -8.737 1.00 98.69 103 TYR A O 1
ATOM 869 N N . GLU A 1 104 ? -5.120 -8.332 -7.811 1.00 98.56 104 GLU A N 1
ATOM 870 C CA . GLU A 1 104 ? -4.629 -7.783 -9.073 1.00 98.56 104 GLU A CA 1
ATOM 871 C C . GLU A 1 104 ? -4.173 -8.906 -10.008 1.00 98.56 104 GLU A C 1
ATOM 873 O O . GLU A 1 104 ? -3.300 -9.717 -9.685 1.00 98.56 104 GLU A O 1
ATOM 878 N N . LEU A 1 105 ? -4.729 -8.928 -11.221 1.00 98.25 105 LEU A N 1
ATOM 879 C CA . LEU A 1 105 ? -4.299 -9.843 -12.282 1.00 98.25 105 LEU A CA 1
ATOM 880 C C . LEU A 1 105 ? -2.849 -9.575 -12.707 1.00 98.25 105 LEU A C 1
ATOM 882 O O . LEU A 1 105 ? -2.184 -10.478 -13.212 1.00 98.25 105 LEU A O 1
ATOM 886 N N . ASP A 1 106 ? -2.377 -8.344 -12.495 1.00 97.62 106 ASP A N 1
ATOM 887 C CA . ASP A 1 106 ? -0.993 -7.905 -12.690 1.00 97.62 106 ASP A CA 1
ATOM 888 C C . ASP A 1 106 ? -0.183 -7.815 -11.376 1.00 97.62 106 ASP A C 1
ATOM 890 O O . ASP A 1 106 ? 0.889 -7.213 -11.353 1.00 97.62 106 ASP A O 1
ATOM 894 N N . GLY A 1 107 ? -0.682 -8.417 -10.287 1.00 96.50 107 GLY A N 1
ATOM 895 C CA . GLY A 1 107 ? 0.014 -8.524 -9.001 1.00 96.50 107 GLY A CA 1
ATOM 896 C C . GLY A 1 107 ? 1.111 -9.598 -8.978 1.00 96.50 107 GLY A C 1
ATOM 897 O O . GLY A 1 107 ? 1.341 -10.294 -9.969 1.00 96.50 107 GLY A O 1
ATOM 898 N N . ARG A 1 108 ? 1.780 -9.769 -7.824 1.00 96.56 108 ARG A N 1
ATOM 899 C CA . ARG A 1 108 ? 2.967 -10.644 -7.652 1.00 96.56 108 ARG A CA 1
ATOM 900 C C . ARG A 1 108 ? 4.067 -10.337 -8.673 1.00 96.56 108 ARG A C 1
ATOM 902 O O . ARG A 1 108 ? 4.719 -11.230 -9.214 1.00 96.56 108 ARG A O 1
ATOM 909 N N . ASP A 1 109 ? 4.237 -9.050 -8.936 1.00 98.06 109 ASP A N 1
ATOM 910 C CA . ASP A 1 109 ? 5.112 -8.479 -9.953 1.00 98.06 109 ASP A CA 1
ATOM 911 C C . ASP A 1 109 ? 5.984 -7.389 -9.308 1.00 98.06 109 ASP A C 1
ATOM 913 O O . ASP A 1 109 ? 5.510 -6.709 -8.388 1.00 98.06 109 ASP A O 1
ATOM 917 N N . PRO A 1 110 ? 7.228 -7.161 -9.776 1.00 98.00 110 PRO A N 1
ATOM 918 C CA . PRO A 1 110 ? 8.070 -6.072 -9.283 1.00 98.00 110 PRO A CA 1
ATOM 919 C C . PRO A 1 110 ? 7.362 -4.712 -9.228 1.00 98.00 110 PRO A C 1
ATOM 921 O O . PRO A 1 110 ? 7.575 -3.943 -8.292 1.00 98.00 110 PRO A O 1
ATOM 924 N N . ASN A 1 111 ? 6.471 -4.408 -10.180 1.00 96.94 111 ASN A N 1
ATOM 925 C CA . ASN A 1 111 ? 5.700 -3.162 -10.166 1.00 96.94 111 ASN A CA 1
ATOM 926 C C . ASN A 1 111 ? 4.682 -3.090 -9.027 1.00 96.94 111 ASN A C 1
ATOM 928 O O . ASN A 1 111 ? 4.399 -1.990 -8.560 1.00 96.94 111 ASN A O 1
ATOM 932 N N . GLY A 1 112 ? 4.145 -4.226 -8.578 1.00 96.69 112 GLY A N 1
ATOM 933 C CA . GLY A 1 112 ? 3.259 -4.297 -7.417 1.00 96.69 112 GLY A CA 1
ATOM 934 C C . GLY A 1 112 ? 4.008 -3.955 -6.132 1.00 96.69 112 GLY A C 1
ATOM 935 O O . GLY A 1 112 ? 3.610 -3.036 -5.415 1.00 96.69 112 GLY A O 1
ATOM 936 N N . PHE A 1 113 ? 5.147 -4.614 -5.892 1.00 98.12 113 PHE A N 1
ATOM 937 C CA . PHE A 1 113 ? 5.991 -4.344 -4.721 1.00 98.12 113 PHE A CA 1
ATOM 938 C C . PHE A 1 113 ? 6.481 -2.897 -4.699 1.00 98.12 113 PHE A C 1
ATOM 940 O O . PHE A 1 113 ? 6.293 -2.180 -3.718 1.00 98.12 113 PHE A O 1
ATOM 947 N N . VAL A 1 114 ? 7.055 -2.432 -5.810 1.00 97.25 114 VAL A N 1
ATOM 948 C CA . VAL A 1 114 ? 7.589 -1.068 -5.911 1.00 97.25 114 VAL A CA 1
ATOM 949 C C . VAL A 1 114 ? 6.479 -0.025 -5.879 1.00 97.25 114 VAL A C 1
ATOM 951 O O . VAL A 1 114 ? 6.679 1.051 -5.326 1.00 97.25 114 VAL A O 1
ATOM 954 N N . GLY A 1 115 ? 5.299 -0.345 -6.411 1.00 96.88 115 GLY A N 1
ATOM 955 C CA . GLY A 1 115 ? 4.110 0.493 -6.301 1.00 96.88 115 GLY A CA 1
ATOM 956 C C . GLY A 1 115 ? 3.641 0.664 -4.856 1.00 96.88 115 GLY A C 1
ATOM 957 O O . GLY A 1 115 ? 3.317 1.781 -4.467 1.00 96.88 115 GLY A O 1
ATOM 958 N N . CYS A 1 116 ? 3.660 -0.402 -4.049 1.00 98.06 116 CYS A N 1
ATOM 959 C CA . CYS A 1 116 ? 3.334 -0.328 -2.620 1.00 98.06 116 CYS A CA 1
ATOM 960 C C . CYS A 1 116 ? 4.410 0.415 -1.809 1.00 98.06 116 CYS A C 1
ATOM 962 O O . CYS A 1 116 ? 4.093 1.066 -0.817 1.00 98.06 116 CYS A O 1
ATOM 964 N N . MET A 1 117 ? 5.675 0.337 -2.234 1.00 98.12 117 MET A N 1
ATOM 965 C CA . MET A 1 117 ? 6.814 1.003 -1.589 1.00 98.12 117 MET A CA 1
ATOM 966 C C . MET A 1 117 ? 6.955 2.502 -1.933 1.00 98.12 117 MET A C 1
ATOM 968 O O . MET A 1 117 ? 7.788 3.178 -1.323 1.00 98.12 117 MET A O 1
ATOM 972 N N . TRP A 1 118 ? 6.193 3.025 -2.903 1.00 96.12 118 TRP A N 1
ATOM 973 C CA . TRP A 1 118 ? 6.293 4.399 -3.429 1.00 96.12 118 TRP A CA 1
ATOM 974 C C . TRP A 1 118 ? 5.247 5.370 -2.836 1.00 96.12 118 TRP A C 1
ATOM 976 O O . TRP A 1 118 ? 5.593 6.526 -2.492 1.00 96.12 118 TRP A O 1
#

Radius of gyration: 13.98 Å; chains: 1; bounding box: 36×21×36 Å